Protein AF-A0A433Q5S1-F1 (afdb_monomer_lite)

Secondary structure (DSSP, 8-state):
----SSHHHHHHHHHHHHHHHHHHHHTS------EEEEEEETTEEEEPPHHHHHHHHHHHHTT-SEEEEEETTEEEEEE-STT-EEEETTEEEEEEEEE-

Structure (mmCIF, N/CA/C/O backbone):
data_AF-A0A433Q5S1-F1
#
_entry.id   AF-A0A433Q5S1-F1
#
loop_
_atom_site.group_PDB
_atom_site.id
_atom_site.type_symbol
_atom_site.label_atom_id
_atom_site.label_alt_id
_atom_site.label_comp_id
_atom_site.label_asym_id
_atom_site.label_entity_id
_atom_site.label_seq_id
_atom_site.pdbx_PDB_ins_code
_atom_site.Cartn_x
_atom_site.Cartn_y
_atom_site.Cartn_z
_atom_site.occupancy
_atom_site.B_iso_or_equiv
_atom_site.auth_seq_id
_atom_site.auth_comp_id
_atom_site.auth_asym_id
_atom_site.auth_atom_id
_atom_site.pdbx_PDB_model_num
ATOM 1 N N . MET A 1 1 ? 14.656 20.463 -62.517 1.00 38.62 1 MET A N 1
ATOM 2 C CA . MET A 1 1 ? 15.321 19.734 -61.409 1.00 38.62 1 MET A CA 1
ATOM 3 C C . MET A 1 1 ? 14.303 19.438 -60.306 1.00 38.62 1 MET A C 1
ATOM 5 O O . MET A 1 1 ? 13.919 20.351 -59.594 1.00 38.62 1 MET A O 1
ATOM 9 N N . HIS A 1 2 ? 13.813 18.198 -60.193 1.00 46.50 2 HIS A N 1
ATOM 10 C CA . HIS A 1 2 ? 12.848 17.766 -59.167 1.00 46.50 2 HIS A CA 1
ATOM 11 C C . HIS A 1 2 ? 13.542 16.796 -58.195 1.00 46.50 2 HIS A C 1
ATOM 13 O O . HIS A 1 2 ? 13.837 15.663 -58.562 1.00 46.50 2 HIS A O 1
ATOM 19 N N . ARG A 1 3 ? 13.823 17.224 -56.958 1.00 50.12 3 ARG A N 1
ATOM 20 C CA . ARG A 1 3 ? 14.346 16.356 -55.886 1.00 50.12 3 ARG A CA 1
ATOM 21 C C . ARG A 1 3 ? 13.296 16.202 -54.788 1.00 50.12 3 ARG A C 1
ATOM 23 O O . ARG A 1 3 ? 13.293 17.068 -53.930 1.00 50.12 3 ARG A O 1
ATOM 30 N N . ARG A 1 4 ? 12.472 15.139 -54.757 1.00 59.53 4 ARG A N 1
ATOM 31 C CA . ARG A 1 4 ? 11.857 14.588 -53.514 1.00 59.53 4 ARG A CA 1
ATOM 32 C C . ARG A 1 4 ? 11.354 13.146 -53.720 1.00 59.53 4 ARG A C 1
ATOM 34 O O . ARG A 1 4 ? 10.291 12.970 -54.306 1.00 59.53 4 ARG A O 1
ATOM 41 N N . PRO A 1 5 ? 12.057 12.126 -53.184 1.00 52.12 5 PRO A N 1
ATOM 42 C CA . PRO A 1 5 ? 11.324 10.965 -52.658 1.00 52.12 5 PRO A CA 1
ATOM 43 C C . PRO A 1 5 ? 11.887 10.362 -51.353 1.00 52.12 5 PRO A C 1
ATOM 45 O O . PRO A 1 5 ? 11.415 9.315 -50.926 1.00 52.12 5 PRO A O 1
ATOM 48 N N . VAL A 1 6 ? 12.875 10.982 -50.695 1.00 54.16 6 VAL A N 1
ATOM 49 C CA . VAL A 1 6 ? 13.529 10.366 -49.515 1.00 54.16 6 VAL A CA 1
ATOM 50 C C . VAL A 1 6 ? 12.808 10.686 -48.196 1.00 54.16 6 VAL A C 1
ATOM 52 O O . VAL A 1 6 ? 12.648 9.805 -47.355 1.00 54.16 6 VAL A O 1
ATOM 55 N N . VAL A 1 7 ? 12.283 11.906 -48.034 1.00 53.09 7 VAL A N 1
ATOM 56 C CA . VAL A 1 7 ? 11.716 12.383 -46.752 1.00 53.09 7 VAL A CA 1
ATOM 57 C C . VAL A 1 7 ? 10.477 11.581 -46.318 1.00 53.09 7 VAL A C 1
ATOM 59 O O . VAL A 1 7 ? 10.395 11.133 -45.179 1.00 53.09 7 VAL A O 1
ATOM 62 N N . LYS A 1 8 ? 9.567 11.262 -47.252 1.00 53.25 8 LYS A N 1
ATOM 63 C CA . LYS A 1 8 ? 8.324 10.518 -46.954 1.00 53.25 8 LYS A CA 1
ATOM 64 C C . LYS A 1 8 ? 8.559 9.074 -46.482 1.00 53.25 8 LYS A C 1
ATOM 66 O O . LYS A 1 8 ? 7.666 8.469 -45.890 1.00 53.25 8 LYS A O 1
ATOM 71 N N . ARG A 1 9 ? 9.728 8.491 -46.778 1.00 52.91 9 ARG A N 1
ATOM 72 C CA . ARG A 1 9 ? 10.063 7.105 -46.409 1.00 52.91 9 ARG A CA 1
ATOM 73 C C . ARG A 1 9 ? 10.570 7.001 -44.970 1.00 52.91 9 ARG A C 1
ATOM 75 O O . ARG A 1 9 ? 10.351 5.976 -44.334 1.00 52.91 9 ARG A O 1
ATOM 82 N N . ILE A 1 10 ? 11.209 8.053 -44.461 1.00 56.16 10 ILE A N 1
ATOM 83 C CA . ILE A 1 10 ? 11.742 8.098 -43.094 1.00 56.16 10 ILE A CA 1
ATOM 84 C C . ILE A 1 10 ? 10.601 8.304 -42.090 1.00 56.16 10 ILE A C 1
ATOM 86 O O . ILE A 1 10 ? 10.507 7.562 -41.115 1.00 56.16 10 ILE A O 1
ATOM 90 N N . GLU A 1 11 ? 9.670 9.216 -42.381 1.00 55.31 11 GLU A N 1
ATOM 91 C CA . GLU A 1 11 ? 8.529 9.521 -41.501 1.00 55.31 11 GLU A CA 1
ATOM 92 C C . GLU A 1 11 ? 7.650 8.288 -41.228 1.00 55.31 11 GLU A C 1
ATOM 94 O O . GLU A 1 11 ? 7.328 7.992 -40.080 1.00 55.31 11 GLU A O 1
ATOM 99 N N . ARG A 1 12 ? 7.346 7.488 -42.261 1.00 58.78 12 ARG A N 1
ATOM 100 C CA . ARG A 1 12 ? 6.536 6.260 -42.122 1.00 58.78 12 ARG A CA 1
ATOM 101 C C . ARG A 1 12 ? 7.203 5.189 -41.253 1.00 58.78 12 ARG A C 1
ATOM 103 O O . ARG A 1 12 ? 6.509 4.445 -40.561 1.00 58.78 12 ARG A O 1
ATOM 110 N N . SER A 1 13 ? 8.531 5.101 -41.292 1.00 62.19 13 SER A N 1
ATOM 111 C CA . SER A 1 13 ? 9.295 4.139 -40.491 1.00 62.19 13 SER A CA 1
ATOM 112 C C . SER A 1 13 ? 9.326 4.532 -39.013 1.00 62.19 13 SER A C 1
ATOM 114 O O . SER A 1 13 ? 9.196 3.661 -38.155 1.00 62.19 13 SER A O 1
ATOM 116 N N . ILE A 1 14 ? 9.414 5.833 -38.714 1.00 61.84 14 ILE A N 1
ATOM 117 C CA . ILE A 1 14 ? 9.393 6.355 -37.340 1.00 61.84 14 ILE A CA 1
ATOM 118 C C . ILE A 1 14 ? 8.018 6.140 -36.702 1.00 61.84 14 ILE A C 1
ATOM 120 O O . ILE A 1 14 ? 7.936 5.608 -35.597 1.00 61.84 14 ILE A O 1
ATOM 124 N N . THR A 1 15 ? 6.928 6.456 -37.410 1.00 65.44 15 THR A N 1
ATOM 125 C CA . THR A 1 15 ? 5.566 6.240 -36.890 1.00 65.44 15 THR A CA 1
ATOM 126 C C . THR A 1 15 ? 5.294 4.763 -36.595 1.00 65.44 15 THR A C 1
ATOM 128 O O . THR A 1 15 ? 4.670 4.427 -35.591 1.00 65.44 15 THR A O 1
ATOM 131 N N . LYS A 1 16 ? 5.799 3.854 -37.439 1.00 67.62 16 LYS A N 1
ATOM 132 C CA . LYS A 1 16 ? 5.637 2.410 -37.233 1.00 67.62 16 LYS A CA 1
ATOM 133 C C . LYS A 1 16 ? 6.434 1.907 -36.026 1.00 67.62 16 LYS A C 1
ATOM 135 O O . LYS A 1 16 ? 5.904 1.114 -35.252 1.00 67.62 16 LYS A O 1
ATOM 140 N N . ALA A 1 17 ? 7.665 2.388 -35.848 1.00 70.81 17 ALA A N 1
ATOM 141 C CA . ALA A 1 17 ? 8.492 2.050 -34.693 1.00 70.81 17 ALA A CA 1
ATOM 142 C C . ALA A 1 17 ? 7.879 2.568 -33.382 1.00 70.81 17 ALA A C 1
ATOM 144 O O . ALA A 1 17 ? 7.792 1.813 -32.416 1.00 70.81 17 ALA A O 1
ATOM 145 N N . PHE A 1 18 ? 7.377 3.807 -33.369 1.00 67.81 18 PHE A N 1
ATOM 146 C CA . PHE A 1 18 ? 6.703 4.385 -32.205 1.00 67.81 18 PHE A CA 1
ATOM 147 C C . PHE A 1 18 ? 5.462 3.575 -31.814 1.00 67.81 18 PHE A C 1
ATOM 149 O O . PHE A 1 18 ? 5.362 3.119 -30.679 1.00 67.81 18 PHE A O 1
ATOM 156 N N . ASN A 1 19 ? 4.579 3.278 -32.773 1.00 64.88 19 ASN A N 1
ATOM 157 C CA . ASN A 1 19 ? 3.378 2.482 -32.507 1.00 64.88 19 ASN A CA 1
ATOM 158 C C . ASN A 1 19 ? 3.709 1.066 -32.010 1.00 64.88 19 ASN A C 1
ATOM 160 O O . ASN A 1 19 ? 3.017 0.543 -31.140 1.00 64.88 19 ASN A O 1
ATOM 164 N N . GLN A 1 20 ? 4.780 0.448 -32.517 1.00 67.25 20 GLN A N 1
ATOM 165 C CA . GLN A 1 20 ? 5.214 -0.877 -32.074 1.00 67.25 20 GLN A CA 1
ATOM 166 C C . GLN A 1 20 ? 5.795 -0.859 -30.650 1.00 67.25 20 GLN A C 1
ATOM 168 O O . GLN A 1 20 ? 5.574 -1.801 -29.889 1.00 67.25 20 GLN A O 1
ATOM 173 N N . ILE A 1 21 ? 6.497 0.212 -30.267 1.00 67.06 21 ILE A N 1
ATOM 174 C CA . ILE A 1 21 ? 6.974 0.418 -28.892 1.00 67.06 21 ILE A CA 1
ATOM 175 C C . ILE A 1 21 ? 5.786 0.664 -27.956 1.00 67.06 21 ILE A C 1
ATOM 177 O O . ILE A 1 21 ? 5.683 -0.009 -26.934 1.00 67.06 21 ILE A O 1
ATOM 181 N N . SER A 1 22 ? 4.841 1.533 -28.326 1.00 61.38 22 SER A N 1
ATOM 182 C CA . SER A 1 22 ? 3.625 1.781 -27.538 1.00 61.38 22 SER A CA 1
ATOM 183 C C . SER A 1 22 ? 2.800 0.508 -27.328 1.00 61.38 22 SER A C 1
ATOM 185 O O . SER A 1 22 ? 2.334 0.252 -26.224 1.00 61.38 22 SER A O 1
ATOM 187 N N . GLN A 1 23 ? 2.671 -0.341 -28.353 1.00 59.84 23 GLN A N 1
ATOM 188 C CA . GLN A 1 23 ? 1.987 -1.633 -28.229 1.00 59.84 23 GLN A CA 1
ATOM 189 C C . GLN A 1 23 ? 2.724 -2.607 -27.305 1.00 59.84 23 GLN A C 1
ATOM 191 O O . GLN A 1 23 ? 2.078 -3.328 -26.554 1.00 59.84 23 GLN A O 1
ATOM 196 N N . ARG A 1 24 ? 4.063 -2.628 -27.312 1.00 60.31 24 ARG A N 1
ATOM 197 C CA . ARG A 1 24 ? 4.848 -3.459 -26.381 1.00 60.31 24 ARG A CA 1
ATOM 198 C C . ARG A 1 24 ? 4.731 -2.988 -24.935 1.00 60.31 24 ARG A C 1
ATOM 200 O O . ARG A 1 24 ? 4.687 -3.825 -24.043 1.00 60.31 24 ARG A O 1
ATOM 207 N N . LEU A 1 25 ? 4.646 -1.678 -24.712 1.00 58.50 25 LEU A N 1
ATOM 208 C CA . LEU A 1 25 ? 4.408 -1.113 -23.383 1.00 58.50 25 LEU A CA 1
ATOM 209 C C . LEU A 1 25 ? 2.984 -1.408 -22.885 1.00 58.50 25 LEU A C 1
ATOM 211 O O . LEU A 1 25 ? 2.805 -1.699 -21.707 1.00 58.50 25 LEU A O 1
ATOM 215 N N . ASN A 1 26 ? 1.996 -1.423 -23.786 1.00 56.44 26 ASN A N 1
ATOM 216 C CA . ASN A 1 26 ? 0.600 -1.732 -23.455 1.00 56.44 26 ASN A CA 1
ATOM 217 C C . ASN A 1 26 ? 0.297 -3.238 -23.342 1.00 56.44 26 ASN A C 1
ATOM 219 O O . ASN A 1 26 ? -0.716 -3.605 -22.759 1.00 56.44 26 ASN A O 1
ATOM 223 N N . ASN A 1 27 ? 1.165 -4.105 -23.872 1.00 52.31 27 ASN A N 1
ATOM 224 C CA . ASN A 1 27 ? 1.025 -5.565 -23.824 1.00 52.31 27 ASN A CA 1
ATOM 225 C C . ASN A 1 27 ? 1.815 -6.208 -22.675 1.00 52.31 27 ASN A C 1
ATOM 227 O O . ASN A 1 27 ? 2.160 -7.390 -22.762 1.00 52.31 27 ASN A O 1
ATOM 231 N N . LYS A 1 28 ? 2.101 -5.479 -21.585 1.00 50.56 28 LYS A N 1
ATOM 232 C CA . LYS A 1 28 ? 2.432 -6.175 -20.336 1.00 50.56 28 LYS A CA 1
ATOM 233 C C . LYS A 1 28 ? 1.239 -7.087 -20.029 1.00 50.56 28 LYS A C 1
ATOM 235 O O . LYS A 1 28 ? 0.122 -6.569 -19.958 1.00 50.56 28 LYS A O 1
ATOM 240 N N . PRO A 1 29 ? 1.426 -8.417 -19.918 1.00 50.84 29 PRO A N 1
ATOM 241 C CA . PRO A 1 29 ? 0.340 -9.277 -19.481 1.00 50.84 29 PRO A CA 1
ATOM 242 C C . PRO A 1 29 ? -0.186 -8.669 -18.184 1.00 50.84 29 PRO A C 1
ATOM 244 O O . PRO A 1 29 ? 0.614 -8.349 -17.305 1.00 50.84 29 PRO A O 1
ATOM 247 N N . GLN A 1 30 ? -1.497 -8.426 -18.103 1.00 52.72 30 GLN A N 1
ATOM 248 C CA . GLN A 1 30 ? -2.121 -8.094 -16.829 1.00 52.72 30 GLN A CA 1
ATOM 249 C C . GLN A 1 30 ? -1.809 -9.271 -15.917 1.00 52.72 30 GLN A C 1
ATOM 251 O O . GLN A 1 30 ? -2.412 -10.337 -16.043 1.00 52.72 30 GLN A O 1
ATOM 256 N N . THR A 1 31 ? -0.785 -9.115 -15.081 1.00 55.66 31 THR A N 1
ATOM 257 C CA . THR A 1 31 ? -0.441 -10.094 -14.069 1.00 55.66 31 THR A CA 1
ATOM 258 C C . THR A 1 31 ? -1.718 -10.281 -13.276 1.00 55.66 31 THR A C 1
ATOM 260 O O . THR A 1 31 ? -2.238 -9.316 -12.714 1.00 55.66 31 THR A O 1
ATOM 263 N N . VAL A 1 32 ? -2.289 -11.486 -13.317 1.00 59.25 32 VAL A N 1
ATOM 264 C CA . VAL A 1 32 ? -3.407 -11.831 -12.442 1.00 59.25 32 VAL A CA 1
ATOM 265 C C . VAL A 1 32 ? -2.883 -11.561 -11.043 1.00 59.25 32 VAL A C 1
ATOM 267 O O . VAL A 1 32 ? -1.982 -12.268 -10.592 1.00 59.25 32 VAL A O 1
ATOM 270 N N . MET A 1 33 ? -3.351 -10.483 -10.414 1.00 62.22 33 MET A N 1
ATOM 271 C CA . MET A 1 33 ? -2.913 -10.125 -9.075 1.00 62.22 33 MET A CA 1
ATOM 272 C C . MET A 1 33 ? -3.352 -11.253 -8.150 1.00 62.22 33 MET A C 1
ATOM 274 O O . MET A 1 33 ? -4.525 -11.367 -7.805 1.00 62.22 33 MET A O 1
ATOM 278 N N . ARG A 1 34 ? -2.406 -12.129 -7.802 1.00 78.62 34 ARG A N 1
ATOM 279 C CA . ARG A 1 34 ? -2.619 -13.230 -6.852 1.00 78.62 34 ARG A CA 1
ATOM 280 C C . ARG A 1 34 ? -2.658 -12.735 -5.411 1.00 78.62 34 ARG A C 1
ATOM 282 O O . ARG A 1 34 ? -2.963 -13.506 -4.509 1.00 78.62 34 ARG A O 1
ATOM 289 N N . ALA A 1 35 ? -2.343 -11.459 -5.206 1.00 88.06 35 ALA A N 1
ATOM 290 C CA . ALA A 1 35 ? -2.321 -10.812 -3.918 1.00 88.06 35 ALA A CA 1
ATOM 291 C C . ALA A 1 35 ? -3.295 -9.638 -3.859 1.00 88.06 35 ALA A C 1
ATOM 293 O O . ALA A 1 35 ? -3.492 -8.917 -4.838 1.00 88.06 35 ALA A O 1
ATOM 294 N N . LYS A 1 36 ? -3.880 -9.445 -2.680 1.00 94.38 36 LYS A N 1
ATOM 295 C CA . LYS A 1 36 ? -4.713 -8.301 -2.329 1.00 94.38 36 LYS A CA 1
ATOM 296 C C . LYS A 1 36 ? -4.069 -7.574 -1.158 1.00 94.38 36 LYS A C 1
ATOM 298 O O . LYS A 1 36 ? -3.783 -8.194 -0.135 1.00 94.38 36 LYS A O 1
ATOM 303 N N . TRP A 1 37 ? -3.867 -6.271 -1.312 1.00 96.06 37 TRP A N 1
ATOM 304 C CA . TRP A 1 37 ? -3.348 -5.413 -0.250 1.00 96.06 37 TRP A CA 1
ATOM 305 C C . TRP A 1 37 ? -4.496 -4.747 0.503 1.00 96.06 37 TRP A C 1
ATOM 307 O O . TRP A 1 37 ? -5.403 -4.170 -0.108 1.00 96.06 37 TRP A O 1
ATOM 317 N N . VAL A 1 38 ? -4.452 -4.841 1.830 1.00 96.62 38 VAL A N 1
ATOM 318 C CA . VAL A 1 38 ? -5.450 -4.281 2.747 1.00 96.62 38 VAL A CA 1
ATOM 319 C C . VAL A 1 38 ? -4.762 -3.534 3.887 1.00 96.62 38 VAL A C 1
ATOM 321 O O . VAL A 1 38 ? -3.642 -3.874 4.265 1.00 96.62 38 VAL A O 1
ATOM 324 N N . TYR A 1 39 ? -5.438 -2.536 4.448 1.00 96.38 39 TYR A N 1
ATOM 325 C CA . TYR A 1 39 ? -4.972 -1.794 5.616 1.00 96.38 39 TYR A CA 1
ATOM 326 C C . TYR A 1 39 ? -6.002 -1.818 6.743 1.00 96.38 39 TYR A C 1
ATOM 328 O O . TYR A 1 39 ? -7.204 -1.928 6.493 1.00 96.38 39 TYR A O 1
ATOM 336 N N . ALA A 1 40 ? -5.532 -1.704 7.983 1.00 96.25 40 ALA A N 1
ATOM 337 C CA . ALA A 1 40 ? -6.402 -1.614 9.148 1.00 96.25 40 ALA A CA 1
ATOM 338 C C . ALA A 1 40 ? -7.017 -0.207 9.265 1.00 96.25 40 ALA A C 1
ATOM 340 O O . ALA A 1 40 ? -6.296 0.779 9.414 1.00 96.25 40 ALA A O 1
ATOM 341 N N . ALA A 1 41 ? -8.346 -0.122 9.230 1.00 92.00 41 ALA A N 1
ATOM 342 C CA . ALA A 1 41 ? -9.125 1.085 9.490 1.00 92.00 41 ALA A CA 1
ATOM 343 C C . ALA A 1 41 ? -10.074 0.817 10.668 1.00 92.00 41 ALA A C 1
ATOM 345 O O . ALA A 1 41 ? -11.127 0.197 10.518 1.00 92.00 41 ALA A O 1
ATOM 346 N N . GLY A 1 42 ? -9.674 1.238 11.870 1.00 90.06 42 GLY A N 1
ATOM 347 C CA . GLY A 1 42 ? -10.388 0.878 13.096 1.00 90.06 42 GLY A CA 1
ATOM 348 C C . GLY A 1 42 ? -10.357 -0.636 13.329 1.00 90.06 42 GLY A C 1
ATOM 349 O O . GLY A 1 42 ? -9.288 -1.207 13.524 1.00 90.06 42 GLY A O 1
ATOM 350 N N . THR A 1 43 ? -11.523 -1.285 13.315 1.00 92.81 43 THR A N 1
ATOM 351 C CA . THR A 1 43 ? -11.658 -2.744 13.500 1.00 92.81 43 THR A CA 1
ATOM 352 C C . THR A 1 43 ? -11.780 -3.521 12.188 1.00 92.81 43 THR A C 1
ATOM 354 O O . THR A 1 43 ? -11.981 -4.734 12.219 1.00 92.81 43 THR A O 1
ATOM 357 N N . GLU A 1 44 ? -11.697 -2.847 11.040 1.00 95.75 44 GLU A N 1
ATOM 358 C CA . GLU A 1 44 ? -11.895 -3.454 9.724 1.00 95.75 44 GLU A CA 1
ATOM 359 C C . GLU A 1 44 ? -10.614 -3.445 8.885 1.00 95.75 44 GLU A C 1
ATOM 361 O O . GLU A 1 44 ? -9.760 -2.568 9.019 1.00 95.75 44 GLU A O 1
ATOM 366 N N . TRP A 1 45 ? -10.503 -4.419 7.980 1.00 96.19 45 TRP A N 1
ATOM 367 C CA . TRP A 1 45 ? -9.459 -4.464 6.960 1.00 96.19 45 TRP A CA 1
ATOM 368 C C . TRP A 1 45 ? -10.026 -3.986 5.629 1.00 96.19 45 TRP A C 1
ATOM 370 O O . TRP A 1 45 ? -10.852 -4.662 5.009 1.00 96.19 45 TRP A O 1
ATOM 380 N N . VAL A 1 46 ? -9.574 -2.819 5.185 1.00 95.81 46 VAL A N 1
ATOM 381 C CA . VAL A 1 46 ? -10.095 -2.143 3.997 1.00 95.81 46 VAL A CA 1
ATOM 382 C C . VAL A 1 46 ? -9.136 -2.357 2.826 1.00 95.81 46 VAL A C 1
ATOM 384 O O . VAL A 1 46 ? -7.926 -2.182 2.978 1.00 95.81 46 VAL A O 1
ATOM 387 N N . PRO A 1 47 ? -9.630 -2.756 1.642 1.00 95.88 47 PRO A N 1
ATOM 388 C CA . PRO A 1 47 ? -8.782 -2.910 0.472 1.00 95.88 47 PRO A CA 1
ATOM 389 C C . PRO A 1 47 ? -8.375 -1.576 -0.144 1.00 95.88 47 PRO A C 1
ATOM 391 O O . PRO A 1 47 ? -9.166 -0.637 -0.222 1.00 95.88 47 PRO A O 1
ATOM 394 N N . PHE A 1 48 ? -7.160 -1.543 -0.684 1.00 95.94 48 PHE A N 1
ATOM 395 C CA . PHE A 1 48 ? -6.727 -0.459 -1.559 1.00 95.94 48 PHE A CA 1
ATOM 396 C C . PHE A 1 48 ? -7.484 -0.475 -2.899 1.00 95.94 48 PHE A C 1
ATOM 398 O O . PHE A 1 48 ? -7.944 -1.527 -3.356 1.00 95.94 48 PHE A O 1
ATOM 405 N N . GLU A 1 49 ? -7.580 0.676 -3.567 1.00 95.00 49 GLU A N 1
ATOM 406 C CA . GLU A 1 49 ? -8.060 0.756 -4.953 1.00 95.00 49 GLU A CA 1
ATOM 407 C C . GLU A 1 49 ? -7.171 -0.064 -5.900 1.00 95.00 49 GLU A C 1
ATOM 409 O O . GLU A 1 49 ? -5.986 -0.268 -5.643 1.00 95.00 49 GLU A O 1
ATOM 414 N N . ALA A 1 50 ? -7.718 -0.525 -7.029 1.00 92.38 50 ALA A N 1
ATOM 415 C CA . ALA A 1 50 ? -7.000 -1.419 -7.943 1.00 92.38 50 ALA A CA 1
ATOM 416 C C . ALA A 1 50 ? -5.649 -0.846 -8.416 1.00 92.38 50 ALA A C 1
ATOM 418 O O . ALA A 1 50 ? -4.654 -1.567 -8.457 1.00 92.38 50 ALA A O 1
ATOM 419 N N . ALA A 1 51 ? -5.596 0.456 -8.719 1.00 92.50 51 ALA A N 1
ATOM 420 C CA . ALA A 1 51 ? -4.357 1.133 -9.100 1.00 92.50 51 ALA A CA 1
ATOM 421 C C . ALA A 1 51 ? -3.340 1.160 -7.948 1.00 92.50 51 ALA A C 1
ATOM 423 O O . ALA A 1 51 ? -2.159 0.889 -8.155 1.00 92.50 51 ALA A O 1
ATOM 424 N N . ALA A 1 52 ? -3.801 1.429 -6.724 1.00 95.50 52 ALA A N 1
ATOM 425 C CA . ALA A 1 52 ? -2.955 1.409 -5.540 1.00 95.50 52 ALA A CA 1
ATOM 426 C C . ALA A 1 52 ? -2.408 0.005 -5.263 1.00 95.50 52 ALA A C 1
ATOM 428 O O . ALA A 1 52 ? -1.210 -0.135 -5.039 1.00 95.50 52 ALA A O 1
ATOM 429 N N . GLN A 1 53 ? -3.250 -1.029 -5.352 1.00 95.62 53 GLN A N 1
ATOM 430 C CA . GLN A 1 53 ? -2.831 -2.420 -5.178 1.00 95.62 53 GLN A CA 1
ATOM 431 C C . GLN A 1 53 ? -1.741 -2.822 -6.177 1.00 95.62 53 GLN A C 1
ATOM 433 O O . GLN A 1 53 ? -0.758 -3.432 -5.770 1.00 95.62 53 GLN A O 1
ATOM 438 N N . GLN A 1 54 ? -1.877 -2.452 -7.455 1.00 93.75 54 GLN A N 1
ATOM 439 C CA . GLN A 1 54 ? -0.859 -2.736 -8.475 1.00 93.75 54 GLN A CA 1
ATOM 440 C C . GLN A 1 54 ? 0.477 -2.056 -8.164 1.00 93.75 54 GLN A C 1
ATOM 442 O O . GLN A 1 54 ? 1.529 -2.675 -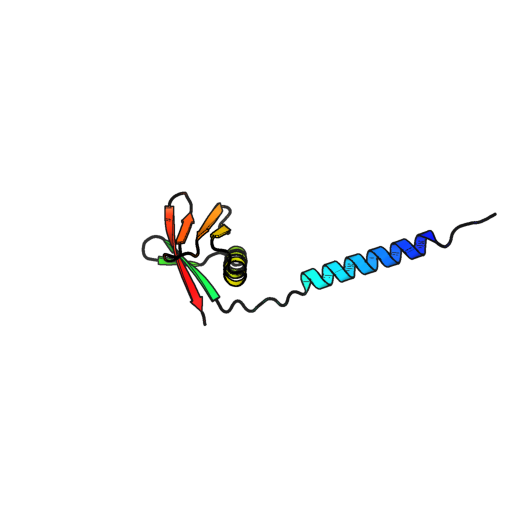8.314 1.00 93.75 54 GLN A O 1
ATOM 447 N N . THR A 1 55 ? 0.444 -0.800 -7.716 1.00 95.06 55 THR A N 1
ATOM 448 C CA . THR A 1 55 ? 1.654 -0.066 -7.326 1.00 95.06 55 THR A CA 1
ATOM 449 C C . THR A 1 55 ? 2.319 -0.700 -6.109 1.00 95.06 55 THR A C 1
ATOM 451 O O . THR A 1 55 ? 3.523 -0.926 -6.135 1.00 95.06 55 THR A O 1
ATOM 454 N N . ILE A 1 56 ? 1.549 -1.019 -5.063 1.00 95.56 56 ILE A N 1
ATOM 455 C CA . ILE A 1 56 ? 2.073 -1.646 -3.839 1.00 95.56 56 ILE A CA 1
ATOM 456 C C . ILE A 1 56 ? 2.690 -3.009 -4.168 1.00 95.56 56 ILE A C 1
ATOM 458 O O . ILE A 1 56 ? 3.807 -3.284 -3.744 1.00 95.56 56 ILE A O 1
ATOM 462 N N . GLU A 1 57 ? 2.005 -3.830 -4.967 1.00 94.31 57 GLU A N 1
ATOM 463 C CA . GLU A 1 57 ? 2.525 -5.131 -5.399 1.00 94.31 57 GLU A CA 1
ATOM 464 C C . GLU A 1 57 ? 3.803 -4.984 -6.229 1.00 94.31 57 GLU A C 1
ATOM 466 O O . GLU A 1 57 ? 4.745 -5.736 -6.025 1.00 94.31 57 GLU A O 1
ATOM 471 N N . SER A 1 58 ? 3.878 -3.984 -7.112 1.00 92.94 58 SER A N 1
ATOM 472 C CA . SER A 1 58 ? 5.094 -3.743 -7.899 1.00 92.94 58 SER A CA 1
ATOM 473 C C . SER A 1 58 ? 6.271 -3.342 -7.005 1.00 92.94 58 SER A C 1
ATOM 475 O O . SER A 1 58 ? 7.363 -3.867 -7.170 1.00 92.94 58 SER A O 1
ATOM 477 N N . LEU A 1 59 ? 6.048 -2.456 -6.025 1.00 94.19 59 LEU A N 1
ATOM 478 C CA . LEU A 1 59 ? 7.083 -2.062 -5.061 1.00 94.19 59 LEU A CA 1
ATOM 479 C C . LEU A 1 59 ? 7.572 -3.256 -4.230 1.00 94.19 59 LEU A C 1
ATOM 481 O O . LEU A 1 59 ? 8.769 -3.378 -3.973 1.00 94.19 59 LEU A O 1
ATOM 485 N N . TRP A 1 60 ? 6.642 -4.125 -3.833 1.00 93.25 60 TRP A N 1
ATOM 486 C CA . TRP A 1 60 ? 6.936 -5.361 -3.119 1.00 93.25 60 TRP A CA 1
ATOM 487 C C . TRP A 1 60 ? 7.771 -6.328 -3.967 1.00 93.25 60 TRP A C 1
ATOM 489 O O . TRP A 1 60 ? 8.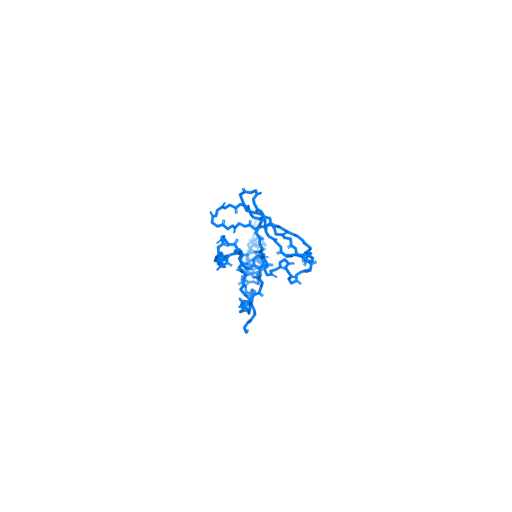815 -6.793 -3.514 1.00 93.25 60 TRP A O 1
ATOM 499 N N . ASP A 1 61 ? 7.341 -6.600 -5.201 1.00 92.38 61 ASP A N 1
ATOM 500 C CA . ASP A 1 61 ? 8.025 -7.511 -6.126 1.00 92.38 61 ASP A CA 1
ATOM 501 C C . ASP A 1 61 ? 9.422 -7.002 -6.517 1.00 92.38 61 ASP A C 1
ATOM 503 O O . ASP A 1 61 ? 10.351 -7.796 -6.671 1.00 92.38 61 ASP A O 1
ATOM 507 N N . ASP A 1 62 ? 9.590 -5.681 -6.621 1.00 91.75 62 ASP A N 1
ATOM 508 C CA . ASP A 1 62 ? 10.874 -5.030 -6.897 1.00 91.75 62 ASP A CA 1
ATOM 509 C C . ASP A 1 62 ? 11.814 -5.010 -5.668 1.00 91.75 62 ASP A C 1
ATOM 511 O O . ASP A 1 62 ? 12.966 -4.581 -5.774 1.00 91.75 62 ASP A O 1
ATOM 515 N N . GLY A 1 63 ? 11.353 -5.475 -4.498 1.00 91.69 63 GLY A N 1
ATOM 516 C CA . GLY A 1 63 ? 12.139 -5.524 -3.263 1.00 91.69 63 GLY A CA 1
ATOM 517 C C . GLY A 1 63 ? 12.440 -4.146 -2.669 1.00 91.69 63 GLY A C 1
ATOM 518 O O . GLY A 1 63 ? 13.452 -3.970 -1.987 1.00 91.69 63 GLY A O 1
ATOM 519 N N . VAL A 1 64 ? 11.598 -3.147 -2.947 1.00 91.56 64 VAL A N 1
ATOM 520 C CA . VAL A 1 64 ? 11.758 -1.791 -2.415 1.00 91.56 64 VAL A CA 1
ATOM 521 C C . VAL A 1 64 ? 11.260 -1.759 -0.968 1.00 91.56 64 VAL A C 1
ATOM 523 O O . VAL A 1 64 ? 10.149 -2.190 -0.690 1.00 91.56 64 VAL A O 1
ATOM 526 N N . GLY A 1 65 ? 12.051 -1.216 -0.036 1.00 92.81 65 GLY A N 1
ATOM 527 C CA . GLY A 1 65 ? 11.685 -1.176 1.391 1.00 92.81 65 GLY A CA 1
ATOM 528 C C . GLY A 1 65 ? 10.551 -0.202 1.742 1.00 92.81 65 GLY A C 1
ATOM 529 O O . GLY A 1 65 ? 9.882 -0.371 2.758 1.00 92.81 65 GLY A O 1
ATOM 530 N N . TYR A 1 66 ? 10.303 0.812 0.911 1.00 95.75 66 TYR A N 1
ATOM 531 C CA . TYR A 1 66 ? 9.225 1.785 1.101 1.00 95.75 66 TYR A CA 1
ATOM 532 C C . TYR A 1 66 ? 8.842 2.473 -0.212 1.00 95.75 66 TYR A C 1
ATOM 534 O O . TYR A 1 66 ? 9.590 2.462 -1.187 1.00 95.75 66 TYR A O 1
ATOM 542 N N . GLY A 1 67 ? 7.691 3.138 -0.243 1.00 96.31 67 GLY A N 1
ATOM 543 C CA . GLY A 1 67 ? 7.279 3.902 -1.412 1.00 96.31 67 GLY A CA 1
ATOM 544 C C . GLY A 1 67 ? 6.031 4.736 -1.187 1.00 96.31 67 GLY A C 1
ATOM 545 O O . GLY A 1 67 ? 5.557 4.901 -0.066 1.00 96.31 67 GLY A O 1
ATOM 546 N N . TRP A 1 68 ? 5.507 5.271 -2.284 1.00 97.06 68 TRP A N 1
ATOM 547 C CA . TRP A 1 68 ? 4.308 6.098 -2.285 1.00 97.06 68 TRP A CA 1
ATOM 548 C C . TRP A 1 68 ? 3.313 5.579 -3.313 1.00 97.06 68 TRP A C 1
ATOM 550 O O . TRP A 1 68 ? 3.692 5.167 -4.409 1.00 97.06 68 TRP A O 1
ATOM 560 N N . THR A 1 69 ? 2.032 5.653 -2.975 1.00 96.81 69 THR A N 1
ATOM 561 C CA . THR A 1 69 ? 0.930 5.411 -3.909 1.00 96.81 69 THR A CA 1
ATOM 562 C C . THR A 1 69 ? -0.173 6.444 -3.712 1.00 96.81 69 THR A C 1
ATOM 564 O O . THR A 1 69 ? -0.127 7.237 -2.771 1.00 96.81 69 THR A O 1
ATOM 567 N N . LYS A 1 70 ? -1.174 6.435 -4.594 1.00 96.69 70 LYS A N 1
ATOM 568 C CA . LYS A 1 70 ? -2.415 7.188 -4.407 1.00 96.69 70 LYS A CA 1
ATOM 569 C C . LYS A 1 70 ? -3.565 6.249 -4.098 1.00 96.69 70 LYS A C 1
ATOM 571 O O . LYS A 1 70 ? -3.763 5.298 -4.845 1.00 96.69 70 LYS A O 1
ATOM 576 N N . HIS A 1 71 ? -4.337 6.550 -3.061 1.00 94.81 71 HIS A N 1
ATOM 577 C CA . HIS A 1 71 ? -5.549 5.818 -2.687 1.00 94.81 71 HIS A CA 1
ATOM 578 C C . HIS A 1 71 ? -6.634 6.822 -2.316 1.00 94.81 71 HIS A C 1
ATOM 580 O O . HIS A 1 71 ? -6.396 7.695 -1.484 1.00 94.81 71 HIS A O 1
ATOM 586 N N . LEU A 1 72 ? -7.799 6.738 -2.965 1.00 92.31 72 LEU A N 1
ATOM 587 C CA . LEU A 1 72 ? -8.913 7.680 -2.776 1.00 92.31 72 LEU A CA 1
ATOM 588 C C . LEU A 1 72 ? -8.514 9.151 -3.007 1.00 92.31 72 LEU A C 1
ATOM 590 O O . LEU A 1 72 ? -9.043 10.063 -2.381 1.00 92.31 72 LEU A O 1
ATOM 594 N N . GLY A 1 73 ? -7.564 9.383 -3.917 1.00 92.12 73 GLY A N 1
ATOM 595 C CA . GLY A 1 73 ? -7.045 10.714 -4.252 1.00 92.12 73 GLY A CA 1
ATOM 596 C C . GLY A 1 73 ? -5.907 11.219 -3.358 1.00 92.12 73 GLY A C 1
ATOM 597 O O . GLY A 1 73 ? -5.210 12.149 -3.766 1.00 92.12 73 GLY A O 1
ATOM 598 N N . GLU A 1 74 ? -5.653 10.569 -2.223 1.00 93.56 74 GLU A N 1
ATOM 599 C CA . GLU A 1 74 ? -4.634 10.970 -1.250 1.00 93.56 74 GLU A CA 1
ATOM 600 C C . GLU A 1 74 ? -3.312 10.230 -1.454 1.00 93.56 74 GLU A C 1
ATOM 602 O O . GLU A 1 74 ? -3.283 9.085 -1.914 1.00 93.56 74 GLU A O 1
ATOM 607 N N . ASN A 1 75 ? -2.201 10.882 -1.100 1.00 95.69 75 ASN A N 1
ATOM 608 C CA . ASN A 1 75 ? -0.888 10.242 -1.106 1.00 95.69 75 ASN A CA 1
ATOM 609 C C . ASN A 1 75 ? -0.729 9.367 0.140 1.00 95.69 75 ASN A C 1
ATOM 611 O O . ASN A 1 75 ? -0.852 9.843 1.267 1.00 95.69 75 ASN A O 1
ATOM 61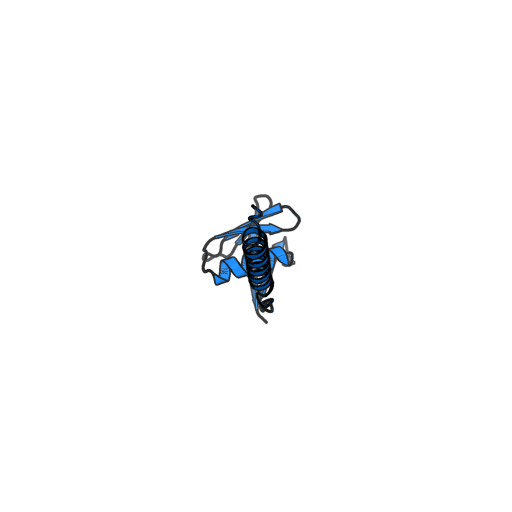5 N N . VAL A 1 76 ? -0.389 8.102 -0.078 1.00 96.81 76 VAL A N 1
ATOM 616 C CA . VAL A 1 76 ? -0.179 7.108 0.971 1.00 96.81 76 VAL A CA 1
ATOM 617 C C . VAL A 1 76 ? 1.275 6.676 0.957 1.00 96.81 76 VAL A C 1
ATOM 619 O O . VAL A 1 76 ? 1.781 6.236 -0.079 1.00 96.81 76 VAL A O 1
ATOM 622 N N . TYR A 1 77 ? 1.937 6.798 2.104 1.00 97.25 77 TYR A N 1
ATOM 623 C CA . TYR A 1 77 ? 3.273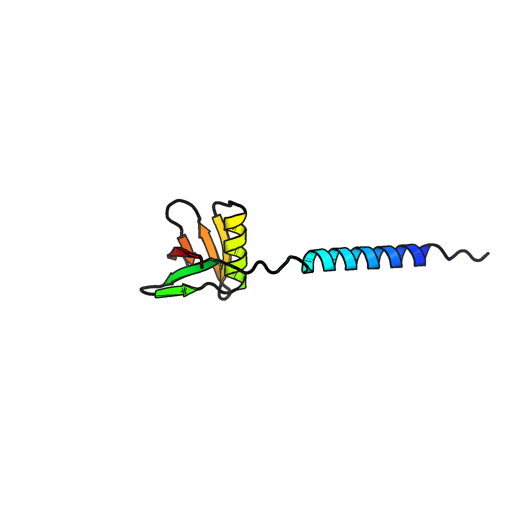 6.245 2.301 1.00 97.25 77 TYR A CA 1
ATOM 624 C C . TYR A 1 77 ? 3.162 4.773 2.681 1.00 97.25 77 TYR A C 1
ATOM 626 O O . TYR A 1 77 ? 2.315 4.417 3.496 1.00 97.25 77 TYR A O 1
ATOM 634 N N . ILE A 1 78 ? 4.016 3.929 2.115 1.00 97.12 78 ILE A N 1
ATOM 635 C CA . ILE A 1 78 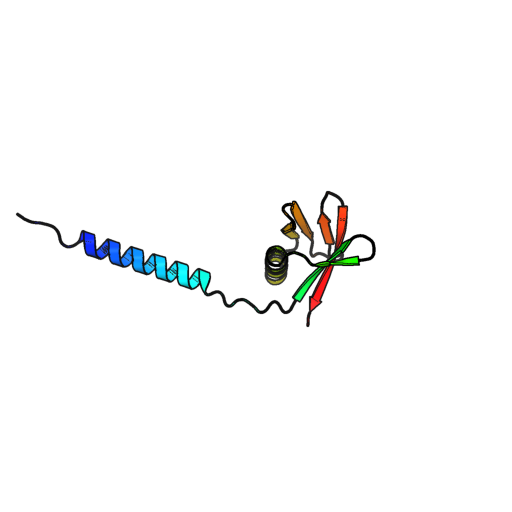? 4.050 2.487 2.357 1.00 97.12 78 ILE A CA 1
ATOM 636 C C . ILE A 1 78 ? 5.435 2.105 2.856 1.00 97.12 78 ILE A C 1
ATOM 638 O O . ILE A 1 78 ? 6.431 2.567 2.304 1.00 97.12 78 ILE A O 1
ATOM 642 N N . HIS A 1 79 ? 5.490 1.231 3.854 1.00 96.19 79 HIS A N 1
ATOM 643 C CA . HIS A 1 79 ? 6.720 0.699 4.418 1.00 96.19 79 HIS A CA 1
ATOM 644 C C . HIS A 1 79 ? 6.638 -0.825 4.538 1.00 96.19 79 HIS A C 1
ATOM 646 O O . HIS A 1 79 ? 5.689 -1.356 5.119 1.00 96.19 79 HIS A O 1
ATOM 652 N N . PHE A 1 80 ? 7.645 -1.516 4.009 1.00 93.75 80 PHE A N 1
ATOM 653 C CA . PHE A 1 80 ? 7.692 -2.975 3.904 1.00 93.75 80 PHE A CA 1
ATOM 654 C C . PHE A 1 80 ? 8.685 -3.652 4.867 1.00 93.75 80 PHE A C 1
ATOM 656 O O . PHE A 1 80 ? 8.747 -4.878 4.874 1.00 93.75 80 PHE A O 1
ATOM 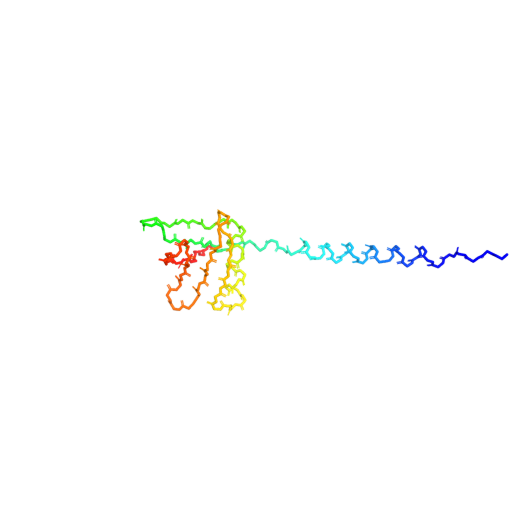663 N N . ASP A 1 81 ? 9.430 -2.908 5.697 1.00 84.75 81 ASP A N 1
ATOM 664 C CA . ASP A 1 81 ? 10.199 -3.520 6.805 1.00 84.75 81 ASP A CA 1
ATOM 665 C C . ASP A 1 81 ? 9.298 -4.111 7.899 1.00 84.75 81 ASP A C 1
ATOM 667 O O . ASP A 1 81 ? 8.111 -3.796 7.953 1.00 84.75 81 ASP A O 1
ATOM 671 N N . GLU A 1 82 ? 9.918 -4.925 8.768 1.00 78.88 82 GLU A N 1
ATOM 672 C CA . GLU A 1 82 ? 9.433 -5.835 9.831 1.00 78.88 82 GLU A CA 1
ATOM 673 C C . GLU A 1 82 ? 7.983 -5.701 10.333 1.00 78.88 82 GLU A C 1
ATOM 675 O O . GLU A 1 82 ? 7.344 -6.709 10.627 1.00 78.88 82 GLU A O 1
ATOM 680 N N . GLU A 1 83 ? 7.441 -4.493 10.431 1.00 82.06 83 GLU A N 1
ATOM 681 C CA . GLU A 1 83 ? 6.110 -4.227 10.971 1.00 82.06 83 GLU A CA 1
ATOM 682 C C . GLU A 1 83 ? 5.014 -3.997 9.912 1.00 82.06 83 GLU A C 1
ATOM 684 O O . GLU A 1 83 ? 3.866 -3.828 10.310 1.00 82.06 83 GLU A O 1
ATOM 689 N N . LEU A 1 84 ? 5.353 -3.951 8.613 1.00 92.50 84 LEU A N 1
ATOM 690 C CA . LEU A 1 84 ? 4.475 -3.712 7.452 1.00 92.50 84 LEU A CA 1
ATOM 691 C C . LEU A 1 84 ? 3.363 -2.678 7.706 1.00 92.50 84 LEU A C 1
ATOM 693 O O . LEU A 1 84 ? 2.294 -2.980 8.245 1.00 92.50 84 LEU A O 1
ATOM 697 N N . TYR A 1 85 ? 3.567 -1.437 7.274 1.00 95.50 85 TYR A N 1
ATOM 698 C CA . TYR A 1 85 ? 2.604 -0.377 7.563 1.00 95.50 85 TYR A CA 1
ATOM 699 C C . TYR A 1 85 ? 2.439 0.621 6.429 1.00 95.50 85 TYR A C 1
ATOM 701 O O . TYR A 1 85 ? 3.262 0.733 5.522 1.00 95.50 85 TYR A O 1
ATOM 709 N N . VAL A 1 86 ? 1.357 1.383 6.519 1.00 96.44 86 VAL A N 1
ATOM 710 C CA . VAL A 1 86 ? 1.127 2.565 5.695 1.00 96.44 86 VAL A CA 1
ATOM 711 C C . VAL A 1 86 ? 0.898 3.782 6.575 1.00 96.44 86 VAL A C 1
ATOM 713 O O . VAL A 1 86 ? 0.450 3.649 7.714 1.00 96.44 86 VAL A O 1
ATOM 716 N N . VAL A 1 87 ? 1.200 4.969 6.053 1.00 96.00 87 VAL A N 1
ATOM 717 C CA . VAL A 1 87 ? 0.811 6.239 6.672 1.00 96.00 87 VAL A CA 1
ATOM 718 C C . VAL A 1 87 ? -0.210 6.923 5.779 1.00 96.00 87 VAL A C 1
ATOM 720 O O . VAL A 1 87 ? 0.083 7.251 4.627 1.00 96.00 87 VAL A O 1
ATOM 723 N N . MET A 1 88 ? -1.408 7.129 6.321 1.00 93.00 88 MET A N 1
ATOM 724 C CA . MET A 1 88 ? -2.534 7.787 5.660 1.00 93.00 88 MET A CA 1
ATOM 725 C C . MET A 1 88 ? -3.062 8.873 6.583 1.00 93.00 88 MET A C 1
ATOM 727 O O . MET A 1 88 ? -3.272 8.623 7.764 1.00 93.00 88 MET A O 1
ATOM 731 N N . ASN A 1 89 ? -3.251 10.088 6.067 1.00 90.12 89 ASN A N 1
ATOM 732 C CA . ASN A 1 89 ? -3.709 11.233 6.865 1.00 90.12 89 ASN A CA 1
ATOM 733 C C . ASN A 1 89 ? -2.856 11.504 8.125 1.00 90.12 89 ASN A C 1
ATOM 735 O O . ASN A 1 89 ? -3.353 12.020 9.120 1.00 90.12 89 ASN A O 1
ATOM 739 N N . GLY A 1 90 ? -1.565 11.150 8.090 1.00 90.44 90 GLY A N 1
ATOM 740 C CA . GLY A 1 90 ? -0.648 11.280 9.230 1.00 90.44 90 GLY A CA 1
ATOM 741 C C . GLY A 1 90 ? -0.746 10.159 10.271 1.00 90.44 90 GLY A C 1
ATOM 742 O O . GLY A 1 90 ? 0.036 10.154 11.219 1.00 90.44 90 GLY A O 1
ATOM 743 N N . GLU A 1 91 ? -1.643 9.192 10.087 1.00 92.69 91 GLU A N 1
ATOM 744 C CA . GLU A 1 91 ? -1.817 8.049 10.980 1.00 92.69 91 GLU A CA 1
ATOM 745 C C . GLU A 1 91 ? -1.176 6.792 10.407 1.00 92.69 91 GLU A C 1
ATOM 747 O O . GLU A 1 91 ? -1.223 6.533 9.202 1.00 92.69 91 GLU A O 1
ATOM 752 N N . ARG A 1 92 ? -0.581 5.991 11.291 1.00 94.56 92 ARG A N 1
ATOM 753 C CA . ARG A 1 92 ? 0.027 4.715 10.933 1.00 94.56 92 ARG A CA 1
ATOM 754 C C . ARG A 1 92 ? -1.013 3.598 11.012 1.00 94.56 92 ARG A C 1
ATOM 756 O O . ARG A 1 92 ? -1.534 3.317 12.088 1.00 94.56 92 ARG A O 1
ATOM 763 N N . CYS A 1 93 ? -1.241 2.914 9.897 1.00 95.12 93 CYS A N 1
ATOM 764 C CA . CYS A 1 93 ? -2.126 1.754 9.806 1.00 95.12 93 CYS A CA 1
ATOM 765 C C . CYS A 1 93 ? -1.318 0.491 9.495 1.00 95.12 93 CYS A C 1
ATOM 767 O O . CYS A 1 93 ? -0.357 0.537 8.725 1.00 95.12 93 CYS A O 1
ATOM 769 N N . LEU A 1 94 ? -1.728 -0.647 10.059 1.00 95.94 94 LEU A N 1
ATOM 770 C CA . LEU A 1 94 ? -1.154 -1.945 9.697 1.00 95.94 94 LEU A CA 1
ATOM 771 C C . LEU A 1 94 ? -1.481 -2.274 8.241 1.00 95.94 94 LEU A C 1
ATOM 773 O O . LEU A 1 94 ? -2.591 -2.005 7.778 1.00 95.94 94 LEU A O 1
ATOM 777 N N . LEU A 1 95 ? -0.518 -2.870 7.547 1.00 96.81 95 LEU A N 1
ATOM 778 C CA . LEU A 1 95 ? -0.622 -3.305 6.162 1.00 96.81 95 LEU A CA 1
ATOM 779 C C . LEU A 1 95 ? -0.563 -4.831 6.106 1.00 96.81 95 LEU A C 1
ATOM 781 O O . LEU A 1 95 ? 0.274 -5.453 6.753 1.00 96.81 95 LEU A O 1
ATOM 785 N N . GLN A 1 96 ? -1.419 -5.442 5.295 1.00 95.69 96 GLN A N 1
ATOM 786 C CA . GLN A 1 96 ? -1.395 -6.882 5.080 1.00 95.69 96 GLN A CA 1
ATOM 787 C C . GLN A 1 96 ? -1.543 -7.221 3.598 1.00 95.69 96 GLN A C 1
ATOM 789 O O . GLN A 1 96 ? -2.331 -6.616 2.866 1.00 95.69 96 GLN A O 1
ATOM 794 N N . ARG A 1 97 ? -0.789 -8.240 3.179 1.00 94.25 97 ARG A N 1
ATOM 795 C CA . ARG A 1 97 ? -0.886 -8.879 1.867 1.00 94.25 97 ARG A CA 1
ATOM 796 C C . ARG A 1 97 ? -1.580 -10.229 2.019 1.00 94.25 97 ARG A C 1
ATOM 798 O O . ARG A 1 97 ? -1.088 -11.100 2.732 1.00 94.25 97 ARG A O 1
ATOM 805 N N . THR A 1 98 ? -2.709 -10.424 1.349 1.00 91.25 98 THR A N 1
ATOM 806 C CA . THR A 1 98 ? -3.420 -11.712 1.315 1.00 91.25 98 THR A CA 1
ATOM 807 C C . THR A 1 98 ? -3.216 -12.371 -0.040 1.00 91.25 98 THR A C 1
ATOM 809 O O . THR A 1 98 ? -3.479 -11.733 -1.055 1.00 91.25 98 THR A O 1
ATOM 812 N N . VAL A 1 99 ? -2.771 -13.629 -0.063 1.00 87.75 99 VAL A N 1
ATOM 813 C CA . VAL A 1 99 ? -2.509 -14.406 -1.288 1.00 87.75 99 VAL A CA 1
ATOM 814 C C . VAL A 1 99 ? -3.538 -15.530 -1.408 1.00 87.75 99 VAL A C 1
ATOM 816 O O . VAL A 1 99 ? -3.876 -16.134 -0.389 1.00 87.75 99 VAL A O 1
ATOM 819 N N . TRP A 1 100 ? -4.014 -15.804 -2.625 1.00 68.00 100 TRP A N 1
ATOM 820 C CA . TRP A 1 100 ? -4.982 -16.868 -2.929 1.00 68.00 100 TRP A CA 1
ATOM 821 C C . TRP A 1 100 ? -4.453 -17.828 -3.995 1.00 68.00 100 TRP A C 1
ATOM 823 O O . TRP A 1 100 ? -3.764 -17.356 -4.932 1.00 68.00 100 TRP A O 1
#

Organism: NCBI:txid994334

Foldseek 3Di:
DDDDDPPVVVVVVVVVVVVVVVVVVVPPPPPPCQKWKWWDDPPDTHTFDPQQRVVVVVCVVVVPQWDWDDGPNDIKIWGNPDQTWIADPNDIIGMDMDGD

Sequence (100 aa):
MHRRPVVKRIERSITKAFNQISQRLNNKPQTVMRAKWVYAAGTEWVPFEAAAQQTIESLWDDGVGYGWTKHLGENVYIHFDEELYVVMNGERCLLQRTVW

pLDDT: mean 81.41, std 17.54, range [38.62, 97.25]

Radius of gyration: 21.84 Å; chains: 1; bounding box: 27×37×75 Å